Protein AF-A0A2V6WLM8-F1 (afdb_monomer_lite)

Structure (mmCIF, N/CA/C/O backbone):
data_AF-A0A2V6WLM8-F1
#
_entry.id   AF-A0A2V6WLM8-F1
#
loop_
_atom_site.group_PDB
_atom_site.id
_atom_site.type_symbol
_atom_site.label_atom_id
_atom_site.label_alt_id
_atom_site.label_comp_id
_atom_site.label_asym_id
_atom_site.label_entity_id
_atom_site.label_seq_id
_atom_site.pdbx_PDB_ins_code
_atom_site.Cartn_x
_atom_site.Cartn_y
_atom_site.Cartn_z
_atom_site.occupancy
_atom_site.B_iso_or_equiv
_atom_site.auth_seq_id
_atom_site.auth_comp_id
_atom_site.auth_asym_id
_atom_site.auth_atom_id
_atom_site.pdbx_PDB_model_num
ATOM 1 N N . MET A 1 1 ? -25.100 -16.248 50.572 1.00 49.09 1 MET A N 1
ATOM 2 C CA . MET A 1 1 ? -25.146 -15.914 49.128 1.00 49.09 1 MET A CA 1
ATOM 3 C C . MET A 1 1 ? -23.981 -15.006 48.685 1.00 49.09 1 MET A C 1
ATOM 5 O O . MET A 1 1 ? -24.150 -14.194 47.796 1.00 49.09 1 MET A O 1
ATOM 9 N N . MET A 1 2 ? -22.772 -15.150 49.254 1.00 52.25 2 MET A N 1
ATOM 10 C CA . MET A 1 2 ? -21.646 -14.222 48.996 1.00 52.25 2 MET A CA 1
ATOM 11 C C . MET A 1 2 ? -20.400 -14.908 48.411 1.00 52.25 2 MET A C 1
ATOM 13 O O . MET A 1 2 ? -19.350 -14.299 48.298 1.00 52.25 2 MET A O 1
ATOM 17 N N . ARG A 1 3 ? -20.491 -16.195 48.050 1.00 56.03 3 ARG A N 1
ATOM 18 C CA . ARG A 1 3 ? -19.376 -16.923 47.414 1.00 56.03 3 ARG A CA 1
ATOM 19 C C . ARG A 1 3 ? -19.465 -16.898 45.887 1.00 56.03 3 ARG A C 1
ATOM 21 O O . ARG A 1 3 ? -18.449 -16.771 45.222 1.00 56.03 3 ARG A O 1
ATOM 28 N N . VAL A 1 4 ? -20.683 -16.948 45.341 1.00 57.72 4 VAL A N 1
ATOM 29 C CA . VAL A 1 4 ? -20.929 -16.989 43.888 1.00 57.72 4 VAL A CA 1
ATOM 30 C C . VAL A 1 4 ? -20.681 -15.626 43.234 1.00 57.72 4 VAL A C 1
ATOM 32 O O . VAL A 1 4 ? -20.047 -15.560 42.189 1.00 57.72 4 VAL A O 1
ATOM 35 N N . ALA A 1 5 ? -21.100 -14.532 43.881 1.00 56.81 5 ALA A N 1
ATOM 36 C CA . ALA A 1 5 ? -20.902 -13.177 43.361 1.00 56.81 5 ALA A CA 1
ATOM 37 C C . ALA A 1 5 ? -19.413 -12.790 43.277 1.00 56.81 5 ALA A C 1
ATOM 39 O O . ALA A 1 5 ? -18.981 -12.233 42.272 1.00 56.81 5 ALA A O 1
ATOM 40 N N . SER A 1 6 ? -18.611 -13.141 44.290 1.00 58.81 6 SER A N 1
ATOM 41 C CA . SER A 1 6 ? -17.166 -12.874 44.285 1.00 58.81 6 SER A CA 1
ATOM 42 C C . SER A 1 6 ? -16.413 -13.703 43.247 1.00 58.81 6 SER A C 1
ATOM 44 O O . SER A 1 6 ? -15.476 -13.194 42.638 1.00 58.81 6 SER A O 1
ATOM 46 N N . LEU A 1 7 ? -16.836 -14.952 43.014 1.00 60.56 7 LEU A N 1
ATOM 47 C CA . LEU A 1 7 ? -16.252 -15.790 41.967 1.00 60.56 7 LEU A CA 1
ATOM 48 C C . LEU A 1 7 ? -16.501 -15.197 40.581 1.00 60.56 7 LEU A C 1
ATOM 50 O O . LEU A 1 7 ? -15.573 -15.154 39.788 1.00 60.56 7 LEU A O 1
ATOM 54 N N . LEU A 1 8 ? -17.704 -14.678 40.312 1.00 60.03 8 LEU A N 1
ATOM 55 C CA . LEU A 1 8 ? -18.029 -14.051 39.027 1.00 60.03 8 LEU A CA 1
ATOM 56 C C . LEU A 1 8 ? -17.202 -12.781 38.777 1.00 60.03 8 LEU A C 1
ATOM 58 O O . LEU A 1 8 ? -16.688 -12.612 37.680 1.00 60.03 8 LEU A O 1
ATOM 62 N N . VAL A 1 9 ? -17.000 -11.929 39.789 1.00 60.75 9 VAL A N 1
ATOM 63 C CA . VAL A 1 9 ? -16.155 -10.722 39.658 1.00 60.75 9 VAL A CA 1
ATOM 64 C C . VAL A 1 9 ? -14.692 -11.085 39.391 1.00 60.75 9 VAL A C 1
ATOM 66 O O . VAL A 1 9 ? -14.063 -10.496 38.515 1.00 60.75 9 VAL A O 1
ATOM 69 N N . ALA A 1 10 ? -14.157 -12.080 40.104 1.00 59.72 10 ALA A N 1
ATOM 70 C CA . ALA A 1 10 ? -12.798 -12.565 39.875 1.00 59.72 10 ALA A CA 1
ATOM 71 C C . ALA A 1 10 ? -12.641 -13.206 38.483 1.00 59.72 10 ALA A C 1
ATOM 73 O O . ALA A 1 10 ? -11.631 -12.989 37.820 1.00 59.72 10 ALA A O 1
ATOM 74 N N . PHE A 1 11 ? -13.653 -13.941 38.009 1.00 59.69 11 PHE A N 1
ATOM 75 C CA . PHE A 1 11 ? -13.658 -14.562 36.681 1.00 59.69 11 PHE A CA 1
ATOM 76 C C . PHE A 1 11 ? -13.702 -13.518 35.555 1.00 59.69 11 PHE A C 1
ATOM 78 O O . PHE A 1 11 ? -12.988 -13.658 34.566 1.00 59.69 11 PHE A O 1
ATOM 85 N N . SER A 1 12 ? -14.469 -12.436 35.726 1.00 60.44 12 SER A N 1
ATOM 86 C CA . SER A 1 12 ? -14.535 -11.330 34.759 1.00 60.44 12 SER A CA 1
ATOM 87 C C . SER A 1 12 ? -13.213 -10.571 34.624 1.00 60.44 12 SER A C 1
ATOM 89 O O . SER A 1 12 ? -12.892 -10.099 33.539 1.00 60.44 12 SER A O 1
ATOM 91 N N . LEU A 1 13 ? -12.427 -10.469 35.703 1.00 57.47 13 LEU A N 1
ATOM 92 C CA . LEU A 1 13 ? -11.098 -9.846 35.669 1.00 57.47 13 LEU A CA 1
ATOM 93 C C . LEU A 1 13 ? -10.043 -10.749 35.008 1.00 57.47 13 LEU A C 1
ATOM 95 O O . LEU A 1 13 ? -9.097 -10.241 34.416 1.00 57.47 13 LEU A O 1
ATOM 99 N N . LEU A 1 14 ? -10.212 -12.074 35.078 1.00 57.75 14 LEU A N 1
ATOM 100 C CA . LEU A 1 14 ? -9.308 -13.053 34.459 1.00 57.75 14 LEU A CA 1
ATOM 101 C C . LEU A 1 14 ? -9.538 -13.214 32.945 1.00 57.75 14 LEU A C 1
ATOM 103 O O . LEU A 1 14 ? -8.620 -13.603 32.233 1.00 57.75 14 LEU A O 1
ATOM 107 N N . PHE A 1 15 ? -10.735 -12.889 32.446 1.00 54.97 15 PHE A N 1
ATOM 108 C CA . PHE A 1 15 ? -11.100 -12.929 31.019 1.00 54.97 15 PHE A CA 1
ATOM 109 C C . PHE A 1 15 ? -10.909 -11.585 30.292 1.00 54.97 15 PHE A C 1
ATOM 111 O O . PHE A 1 15 ? -11.470 -11.372 29.220 1.00 54.97 15 PHE A O 1
ATOM 118 N N . SER A 1 16 ? -10.106 -10.676 30.852 1.00 53.06 16 SER A N 1
ATOM 119 C CA . SER A 1 16 ? -9.748 -9.402 30.217 1.00 53.06 16 SER A CA 1
ATOM 120 C C . SER A 1 16 ? -8.375 -9.452 29.539 1.00 53.06 16 SER A C 1
ATOM 122 O O . SER A 1 16 ? -7.630 -8.479 29.586 1.00 53.06 16 SER A O 1
ATOM 124 N N . ASP A 1 17 ? -8.049 -10.568 28.893 1.00 59.19 17 ASP A N 1
ATOM 125 C CA . ASP A 1 17 ? -7.011 -10.608 27.859 1.00 59.19 17 ASP A CA 1
ATOM 126 C C . ASP A 1 17 ? -7.693 -10.940 26.530 1.00 59.19 17 ASP A C 1
ATOM 128 O O . ASP A 1 17 ? -7.423 -11.932 25.860 1.00 59.19 17 ASP A O 1
ATOM 132 N N . ALA A 1 18 ? -8.678 -10.118 26.161 1.00 59.91 18 ALA A N 1
ATOM 133 C CA . ALA A 1 18 ? -8.841 -9.888 24.742 1.00 59.91 18 ALA A CA 1
ATOM 134 C C . ALA A 1 18 ? -7.558 -9.154 24.353 1.00 59.91 18 ALA A C 1
ATOM 136 O O . ALA A 1 18 ? -7.351 -8.048 24.869 1.00 59.91 18 ALA A O 1
ATOM 137 N N . PRO A 1 19 ? -6.680 -9.719 23.507 1.00 55.81 19 PRO A N 1
ATOM 138 C CA . PRO A 1 19 ? -5.671 -8.888 22.899 1.00 55.81 19 PRO A CA 1
ATOM 139 C C . PRO A 1 19 ? -6.463 -7.781 22.218 1.00 55.81 19 PRO A C 1
ATOM 141 O O . PRO A 1 19 ? -7.195 -8.025 21.257 1.00 55.81 19 PRO A O 1
ATOM 144 N N . VAL A 1 20 ? -6.371 -6.554 22.725 1.00 57.94 20 VA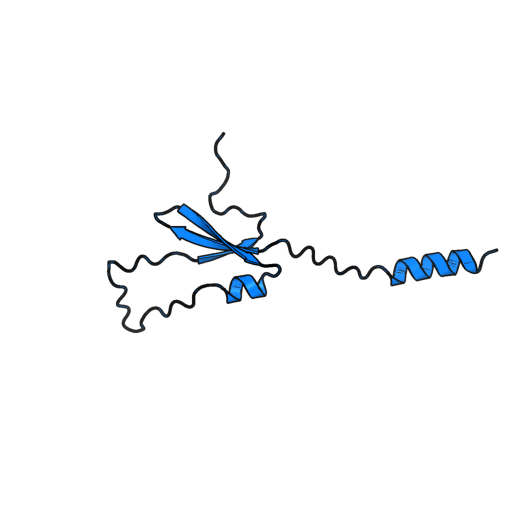L A N 1
ATOM 145 C CA . VAL A 1 20 ? -6.789 -5.377 21.970 1.00 57.94 20 VAL A CA 1
ATOM 146 C C . VAL A 1 20 ? -5.754 -5.166 20.861 1.00 57.94 20 VAL A C 1
ATOM 148 O O . VAL A 1 20 ? -5.176 -4.105 20.688 1.00 57.94 20 VAL A O 1
ATOM 151 N N . CYS A 1 21 ? -5.514 -6.211 20.070 1.00 53.81 21 CYS A N 1
ATOM 152 C CA . CYS A 1 21 ? -4.942 -6.145 18.747 1.00 53.81 21 CYS A CA 1
ATOM 153 C C . CYS A 1 21 ? -6.044 -5.615 17.830 1.00 53.81 21 CYS A C 1
ATOM 155 O O . CYS A 1 21 ? -6.433 -6.248 16.857 1.00 53.81 21 CYS A O 1
ATOM 157 N N . ALA A 1 22 ? -6.524 -4.405 18.112 1.00 57.38 22 ALA A N 1
ATOM 158 C CA . ALA A 1 2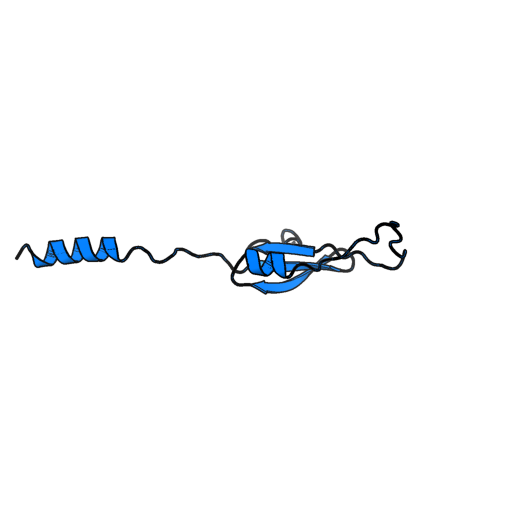2 ? -6.859 -3.511 17.022 1.00 57.38 22 ALA A CA 1
ATOM 159 C C . ALA A 1 22 ? -5.526 -3.023 16.429 1.00 57.38 22 ALA A C 1
ATOM 161 O O . ALA A 1 22 ? -5.237 -1.831 16.403 1.00 57.38 22 ALA A O 1
ATOM 162 N N . GLU A 1 23 ? -4.678 -3.957 15.986 1.00 63.44 23 GLU A N 1
ATOM 163 C CA . GLU A 1 23 ? -3.755 -3.641 14.914 1.00 63.44 23 GLU A CA 1
ATOM 164 C C . GLU A 1 23 ? -4.694 -3.423 13.730 1.00 63.44 23 GLU A C 1
ATOM 166 O O . GLU A 1 23 ? -5.239 -4.368 13.165 1.00 63.44 23 GLU A O 1
ATOM 171 N N . GLY A 1 24 ? -5.048 -2.158 13.485 1.00 76.81 24 GLY A N 1
ATOM 172 C CA . GLY A 1 24 ? -5.846 -1.776 12.325 1.00 76.81 24 GLY A CA 1
ATOM 173 C C . GLY A 1 24 ? -5.224 -2.352 11.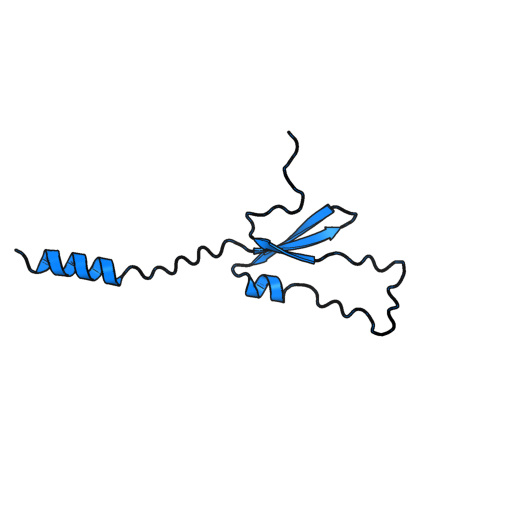054 1.00 76.81 24 GLY A C 1
ATOM 174 O O . GLY A 1 24 ? -4.055 -2.739 11.044 1.00 76.81 24 GLY A O 1
ATOM 175 N N . ALA A 1 25 ? -5.997 -2.441 9.977 1.00 91.25 25 ALA A N 1
ATOM 176 C CA . ALA A 1 25 ? -5.470 -2.998 8.742 1.00 91.25 25 ALA A CA 1
ATOM 177 C C . ALA A 1 25 ? -4.303 -2.133 8.223 1.00 91.25 25 ALA A C 1
ATOM 179 O O . ALA A 1 25 ? -4.320 -0.912 8.344 1.00 91.25 25 ALA A O 1
ATOM 180 N N . TRP A 1 26 ? -3.277 -2.748 7.644 1.00 94.69 26 TRP A N 1
ATOM 181 C CA . TRP A 1 26 ? -2.091 -2.058 7.130 1.00 94.69 26 TRP A CA 1
ATOM 182 C C . TRP A 1 26 ? -2.064 -2.123 5.614 1.00 94.69 26 TRP A C 1
ATOM 184 O O . TRP A 1 26 ? -2.254 -3.186 5.035 1.00 94.69 26 TRP A O 1
ATOM 194 N N . VAL A 1 27 ? -1.824 -0.998 4.954 1.00 95.56 27 VAL A N 1
ATOM 195 C CA . VAL A 1 27 ? -1.907 -0.869 3.501 1.00 95.56 27 VAL A CA 1
ATOM 196 C C . VAL A 1 27 ? -0.526 -0.599 2.924 1.00 95.56 27 VAL A C 1
ATOM 198 O O . VAL A 1 27 ? 0.157 0.347 3.320 1.00 95.56 27 VAL A O 1
ATOM 201 N N . VAL A 1 28 ? -0.140 -1.408 1.940 1.00 95.62 28 VAL A N 1
ATOM 202 C CA . VAL A 1 28 ? 1.007 -1.116 1.080 1.00 95.62 28 VAL A CA 1
ATOM 203 C C . VAL A 1 28 ? 0.572 -0.082 0.053 1.00 95.62 28 VAL A C 1
ATOM 205 O O . VAL A 1 28 ? -0.328 -0.333 -0.752 1.00 95.62 28 VAL A O 1
ATOM 208 N N . TRP A 1 29 ? 1.232 1.066 0.058 1.00 93.75 29 TRP A N 1
ATOM 209 C CA . TRP A 1 29 ? 1.035 2.137 -0.905 1.00 93.75 29 TRP A CA 1
ATOM 210 C C . TRP A 1 29 ? 2.207 2.207 -1.868 1.00 93.75 29 TRP A C 1
ATOM 212 O O . TRP A 1 29 ? 3.358 1.984 -1.492 1.00 93.75 29 TRP A O 1
ATOM 222 N N . ARG A 1 30 ? 1.911 2.591 -3.106 1.00 92.12 30 ARG A N 1
ATOM 223 C CA . ARG A 1 30 ? 2.899 2.820 -4.157 1.00 92.12 30 ARG A CA 1
ATOM 224 C C . ARG A 1 30 ? 2.688 4.198 -4.772 1.00 92.12 30 ARG A C 1
ATOM 226 O O . ARG A 1 30 ? 1.548 4.594 -5.001 1.00 92.12 30 ARG A O 1
ATOM 233 N N . THR A 1 31 ? 3.756 4.928 -5.087 1.00 87.00 31 THR A N 1
ATOM 234 C CA . THR A 1 31 ? 3.626 6.111 -5.945 1.00 87.00 31 THR A CA 1
ATOM 235 C C . THR A 1 31 ? 3.501 5.685 -7.401 1.00 87.00 31 THR A C 1
ATOM 237 O O . THR A 1 31 ? 4.238 4.836 -7.881 1.00 87.00 31 THR A O 1
ATOM 240 N N . SER A 1 32 ? 2.582 6.287 -8.138 1.00 82.62 32 SER A N 1
ATOM 241 C CA . SER A 1 32 ? 2.387 6.083 -9.568 1.00 82.62 32 SER A CA 1
ATOM 242 C C . SER A 1 32 ? 2.041 7.433 -10.180 1.00 82.62 32 SER A C 1
ATOM 244 O O . SER A 1 32 ? 1.078 8.080 -9.771 1.00 82.62 32 SER A O 1
ATOM 246 N N . LYS A 1 33 ? 2.881 7.919 -11.105 1.00 83.00 33 LYS A N 1
ATOM 247 C CA . LYS A 1 33 ? 2.717 9.229 -11.773 1.00 83.00 33 LYS A CA 1
ATOM 248 C C . LYS A 1 33 ? 2.460 10.398 -10.795 1.00 83.00 33 LYS A C 1
ATOM 250 O O . LYS A 1 33 ? 1.647 11.275 -11.067 1.00 83.00 33 LYS A O 1
ATOM 255 N N . GLY A 1 34 ? 3.133 10.393 -9.641 1.00 79.62 34 GLY A N 1
ATOM 256 C CA . GLY A 1 34 ? 3.007 11.437 -8.614 1.00 79.62 34 GLY A CA 1
ATOM 257 C C . GLY A 1 34 ? 1.803 11.305 -7.672 1.00 79.62 34 GLY A C 1
ATOM 258 O O . GLY A 1 34 ? 1.591 12.191 -6.853 1.00 79.62 34 GLY A O 1
ATOM 259 N N . THR 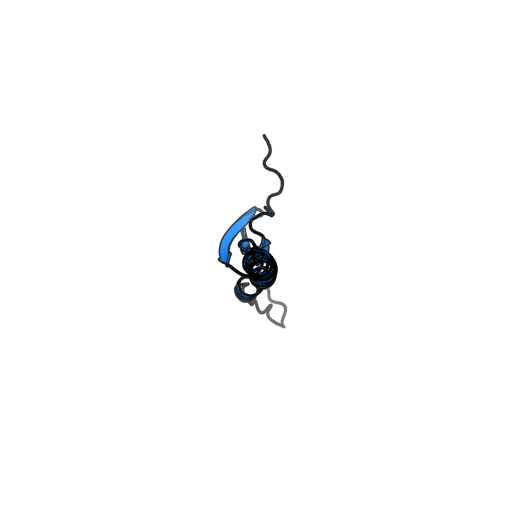A 1 35 ? 1.028 10.220 -7.751 1.00 88.00 35 THR A N 1
ATOM 260 C CA . THR A 1 35 ? -0.095 9.933 -6.839 1.00 88.00 35 THR A CA 1
ATOM 261 C C . THR A 1 35 ? 0.152 8.638 -6.070 1.00 88.00 35 THR A C 1
ATOM 263 O O . THR A 1 35 ? 0.819 7.745 -6.582 1.00 88.00 35 THR A O 1
ATOM 266 N N . TRP A 1 36 ? -0.384 8.516 -4.855 1.00 91.06 36 TRP A N 1
ATOM 267 C CA . TRP A 1 36 ? -0.359 7.267 -4.092 1.00 91.06 36 TRP A CA 1
ATOM 268 C C . TRP A 1 36 ? -1.544 6.365 -4.448 1.00 91.06 36 TRP A C 1
ATOM 270 O O . TRP A 1 36 ? -2.698 6.796 -4.403 1.00 91.06 36 TRP A O 1
ATOM 280 N N . GLU A 1 37 ? -1.257 5.107 -4.767 1.00 93.38 37 GLU A N 1
ATOM 281 C CA . GLU A 1 37 ? -2.241 4.052 -5.013 1.00 93.38 37 GLU A CA 1
ATOM 282 C C . GLU A 1 37 ? -2.102 2.942 -3.955 1.00 93.38 37 GLU A C 1
ATOM 284 O O . GLU A 1 37 ? -0.975 2.551 -3.633 1.00 93.38 37 GLU A O 1
ATOM 289 N N . PRO A 1 38 ? -3.212 2.446 -3.380 1.00 94.75 38 PRO A N 1
ATOM 290 C CA . PRO A 1 38 ? -3.171 1.298 -2.485 1.00 94.75 38 PRO A CA 1
ATOM 291 C C . PRO A 1 38 ? -2.982 0.017 -3.307 1.00 94.75 38 PRO A C 1
ATOM 293 O O . PRO A 1 38 ? -3.643 -0.174 -4.328 1.00 94.75 38 PRO A O 1
ATOM 296 N N . ILE A 1 39 ? -2.090 -0.863 -2.860 1.00 94.62 39 ILE A N 1
ATOM 297 C CA . ILE A 1 39 ? -1.734 -2.099 -3.566 1.00 94.62 39 ILE A CA 1
ATOM 298 C C . ILE A 1 39 ? -2.340 -3.322 -2.882 1.00 94.62 39 ILE A C 1
ATOM 300 O O . ILE A 1 39 ? -3.003 -4.124 -3.538 1.00 94.62 39 ILE A O 1
ATOM 304 N N . ARG A 1 40 ? -2.117 -3.472 -1.571 1.00 93.75 40 ARG A N 1
ATOM 305 C CA . ARG A 1 40 ? -2.616 -4.591 -0.757 1.00 93.75 40 ARG A CA 1
ATOM 306 C C . ARG A 1 40 ? -2.813 -4.191 0.697 1.00 93.75 40 ARG A C 1
ATOM 308 O O . ARG A 1 40 ? -2.289 -3.170 1.130 1.00 93.75 40 ARG A O 1
ATOM 315 N N . VAL A 1 41 ? -3.568 -5.020 1.415 1.00 95.31 41 VAL A N 1
ATOM 316 C CA . VAL A 1 41 ? -3.920 -4.845 2.825 1.00 95.31 41 VAL A CA 1
ATOM 317 C C . VAL A 1 41 ? -3.472 -6.068 3.626 1.00 95.31 41 VAL A C 1
ATOM 319 O O . VAL A 1 41 ? -3.614 -7.194 3.152 1.00 95.31 41 VAL A O 1
ATOM 322 N N . TRP A 1 42 ? -2.969 -5.836 4.832 1.00 95.56 42 TRP A N 1
ATOM 323 C CA . TRP A 1 42 ? -2.429 -6.828 5.754 1.00 95.56 42 TRP A CA 1
ATOM 324 C C . TRP A 1 42 ? -3.032 -6.657 7.145 1.00 95.56 42 TRP A C 1
ATOM 326 O O . TRP A 1 42 ? -3.441 -5.559 7.521 1.00 95.56 42 TRP A O 1
ATOM 336 N N . ALA A 1 43 ? -3.083 -7.743 7.916 1.00 93.00 43 ALA A N 1
ATOM 337 C CA . ALA A 1 43 ? -3.586 -7.703 9.287 1.00 93.00 43 ALA A CA 1
ATOM 338 C C . ALA A 1 43 ? -2.565 -7.100 10.263 1.00 93.00 43 ALA A C 1
ATOM 340 O O . ALA A 1 43 ? -2.950 -6.539 11.281 1.00 93.00 43 ALA A O 1
ATOM 341 N N . THR A 1 44 ? -1.269 -7.197 9.952 1.00 92.12 44 THR A N 1
ATOM 342 C CA . THR A 1 44 ? -0.194 -6.732 10.837 1.00 92.12 44 THR A CA 1
ATOM 343 C C . THR A 1 44 ? 0.790 -5.824 10.104 1.00 92.12 44 THR A C 1
ATOM 345 O O . THR A 1 44 ? 1.035 -5.984 8.903 1.00 92.12 44 THR A O 1
ATOM 348 N N . GLN A 1 45 ? 1.416 -4.901 10.843 1.00 92.44 45 GLN A N 1
ATOM 349 C CA . GLN A 1 45 ? 2.455 -4.023 10.295 1.00 92.44 45 GLN A CA 1
ATOM 350 C C . GLN A 1 45 ? 3.614 -4.834 9.715 1.00 92.44 45 GLN A C 1
ATOM 352 O O . GLN A 1 45 ? 4.109 -4.559 8.627 1.00 92.44 45 GLN A O 1
ATOM 357 N N . LYS A 1 46 ? 4.016 -5.878 10.442 1.00 93.19 46 LYS A N 1
ATOM 358 C CA . LYS A 1 46 ? 5.158 -6.722 10.096 1.00 93.19 46 LYS A CA 1
ATOM 359 C C . LYS A 1 46 ? 4.996 -7.398 8.734 1.00 93.19 46 LYS A C 1
ATOM 361 O O . LYS A 1 46 ? 5.965 -7.485 7.985 1.00 93.19 46 LYS A O 1
ATOM 366 N N . GLU A 1 47 ? 3.801 -7.892 8.419 1.00 93.56 47 GLU A N 1
ATOM 367 C CA . GLU A 1 47 ? 3.512 -8.500 7.115 1.00 93.56 47 GLU A CA 1
ATOM 368 C C . GLU A 1 47 ? 3.515 -7.457 5.996 1.00 93.56 47 GLU A C 1
ATOM 370 O O . GLU A 1 47 ? 4.082 -7.698 4.934 1.00 93.56 47 GLU A O 1
ATOM 375 N N . CYS A 1 48 ? 2.959 -6.276 6.259 1.00 94.06 48 CYS A N 1
ATOM 376 C CA . CYS A 1 48 ? 2.950 -5.166 5.314 1.00 94.06 48 CYS A CA 1
ATOM 377 C C . CYS A 1 48 ? 4.360 -4.651 4.988 1.00 94.06 48 CYS A C 1
ATOM 379 O O . CYS A 1 48 ? 4.687 -4.457 3.818 1.00 94.06 48 CYS A O 1
ATOM 381 N N . ASP A 1 49 ? 5.225 -4.508 5.995 1.00 92.25 49 ASP A N 1
ATOM 382 C CA . ASP A 1 49 ? 6.632 -4.142 5.807 1.00 92.25 49 ASP A CA 1
ATOM 383 C C . ASP A 1 49 ? 7.407 -5.226 5.043 1.00 92.25 49 ASP A C 1
ATOM 385 O O . ASP A 1 49 ? 8.248 -4.917 4.197 1.00 92.25 49 ASP A O 1
ATOM 389 N N . ALA A 1 50 ? 7.118 -6.505 5.308 1.00 92.12 50 ALA A N 1
ATOM 390 C CA . ALA A 1 50 ? 7.736 -7.624 4.597 1.00 92.12 50 ALA A CA 1
ATOM 391 C C . ALA A 1 50 ? 7.322 -7.697 3.117 1.00 92.12 50 ALA A C 1
ATOM 393 O O . ALA A 1 50 ? 8.065 -8.260 2.309 1.00 92.12 50 ALA A O 1
ATOM 394 N N . ASP A 1 51 ? 6.167 -7.122 2.774 1.00 92.00 51 ASP A N 1
ATOM 395 C CA . ASP A 1 51 ? 5.618 -7.062 1.421 1.00 92.00 51 ASP A CA 1
ATOM 396 C C . ASP A 1 51 ? 6.156 -5.888 0.590 1.00 92.00 51 ASP 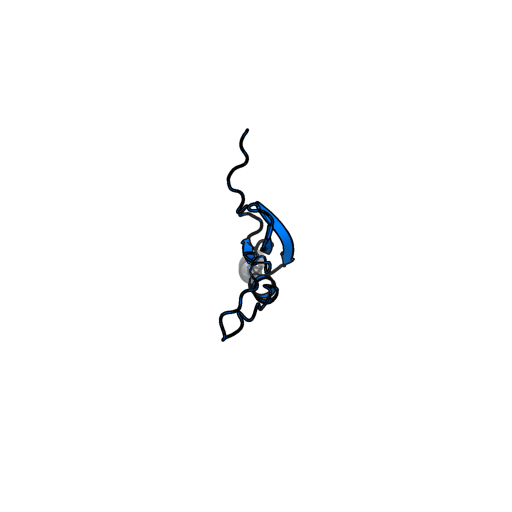A C 1
ATOM 398 O O . ASP A 1 51 ? 5.925 -5.815 -0.622 1.00 92.00 51 ASP A O 1
ATOM 402 N N . LEU A 1 52 ? 6.894 -4.963 1.214 1.00 87.69 52 LEU A N 1
ATOM 403 C CA . LEU A 1 52 ? 7.551 -3.890 0.483 1.00 87.69 52 LEU A CA 1
ATOM 404 C C . LEU A 1 52 ? 8.567 -4.489 -0.501 1.00 87.69 52 LEU A C 1
ATOM 406 O O . LEU A 1 52 ? 9.383 -5.343 -0.133 1.00 87.69 52 LEU A O 1
ATOM 410 N N . PRO A 1 53 ? 8.563 -4.043 -1.766 1.00 81.12 53 PRO A N 1
ATOM 411 C CA . PRO A 1 53 ? 9.505 -4.548 -2.745 1.00 81.12 53 PRO A CA 1
ATOM 412 C C . PRO A 1 53 ? 10.932 -4.239 -2.306 1.00 81.12 53 PRO A C 1
ATOM 414 O O . PRO A 1 53 ? 11.328 -3.088 -2.107 1.00 81.12 53 PRO A O 1
ATOM 417 N N . ARG A 1 54 ? 11.739 -5.294 -2.215 1.00 66.94 54 ARG A N 1
ATOM 418 C CA . ARG A 1 54 ? 13.184 -5.187 -2.039 1.00 66.94 54 ARG A CA 1
ATOM 419 C C . ARG A 1 54 ? 13.802 -4.737 -3.358 1.00 66.94 54 ARG A C 1
ATOM 421 O O . ARG A 1 54 ? 14.335 -5.554 -4.105 1.00 66.94 54 ARG A O 1
ATOM 428 N N . TYR A 1 55 ? 13.714 -3.452 -3.686 1.00 64.12 55 TYR A N 1
ATOM 429 C CA . TYR A 1 55 ? 14.522 -2.936 -4.783 1.00 64.12 55 TYR A CA 1
ATOM 430 C C . TYR A 1 55 ? 15.972 -2.890 -4.318 1.00 64.12 55 TYR A C 1
ATOM 432 O O . TYR A 1 55 ? 16.352 -2.067 -3.486 1.00 64.12 55 TYR A O 1
ATOM 440 N N . ALA A 1 56 ? 16.793 -3.784 -4.860 1.00 53.88 56 ALA A N 1
ATOM 441 C CA . ALA A 1 56 ? 18.225 -3.570 -4.865 1.00 53.88 56 ALA A CA 1
ATOM 442 C C . ALA A 1 56 ? 18.482 -2.395 -5.812 1.00 53.88 56 ALA A C 1
ATOM 444 O O . ALA A 1 56 ? 18.351 -2.540 -7.026 1.00 53.88 56 ALA A O 1
ATOM 445 N N . VAL A 1 57 ? 18.803 -1.220 -5.266 1.00 60.16 57 VAL A N 1
ATOM 446 C CA . VAL A 1 57 ? 19.460 -0.189 -6.071 1.00 60.16 57 VAL A CA 1
ATOM 447 C C . VAL A 1 57 ? 20.785 -0.810 -6.522 1.00 60.16 57 VAL A C 1
ATOM 449 O O . VAL A 1 57 ? 21.566 -1.209 -5.650 1.00 60.16 57 VAL A O 1
ATOM 452 N N . PRO A 1 58 ? 21.035 -0.961 -7.835 1.00 61.28 58 PRO A N 1
ATOM 453 C CA . PRO A 1 58 ? 22.298 -1.500 -8.318 1.00 61.28 58 PRO A CA 1
ATOM 454 C C . PRO A 1 58 ? 23.468 -0.723 -7.698 1.00 61.28 58 PRO A C 1
ATOM 456 O O . PRO A 1 58 ? 23.423 0.506 -7.600 1.00 61.28 58 PRO A O 1
ATOM 459 N N . THR A 1 59 ? 24.493 -1.420 -7.199 1.00 60.59 59 THR A N 1
ATOM 460 C CA . THR A 1 59 ? 25.618 -0.797 -6.471 1.00 60.59 59 THR A CA 1
ATOM 461 C C . THR A 1 59 ? 26.394 0.200 -7.339 1.00 60.59 59 THR A C 1
ATOM 463 O O . THR A 1 59 ? 26.967 1.160 -6.831 1.00 60.59 59 THR A O 1
ATOM 466 N N . ASP A 1 60 ? 26.354 0.009 -8.656 1.00 76.25 60 ASP A N 1
ATOM 467 C CA . ASP A 1 60 ? 26.896 0.890 -9.691 1.00 76.25 60 ASP A CA 1
ATOM 468 C C . ASP A 1 60 ? 26.031 2.142 -9.952 1.00 76.25 60 ASP A C 1
ATOM 470 O O . ASP A 1 60 ? 26.375 2.961 -10.801 1.00 76.25 60 ASP A O 1
ATOM 474 N N . ARG A 1 61 ? 24.932 2.327 -9.202 1.00 57.75 61 ARG A N 1
ATOM 475 C CA . ARG A 1 61 ? 24.011 3.478 -9.269 1.00 57.75 61 ARG A CA 1
ATOM 476 C C . ARG A 1 61 ? 23.405 3.712 -10.654 1.00 57.75 61 ARG A C 1
ATOM 478 O O . ARG A 1 61 ? 22.898 4.804 -10.918 1.00 57.75 61 ARG A O 1
ATOM 485 N N . THR A 1 62 ? 23.399 2.704 -11.523 1.00 63.75 62 THR A N 1
ATOM 486 C CA . THR A 1 62 ? 22.758 2.778 -12.838 1.00 63.75 62 THR A CA 1
ATOM 487 C C . THR A 1 62 ? 21.248 2.590 -12.687 1.00 63.75 62 THR A C 1
ATOM 489 O O . THR A 1 62 ? 20.642 1.607 -13.105 1.00 63.75 62 THR A O 1
ATOM 492 N N . LEU A 1 63 ? 20.590 3.576 -12.076 1.00 63.72 63 LEU A N 1
ATOM 493 C CA . LEU A 1 63 ? 19.158 3.740 -12.278 1.00 63.72 63 LEU A CA 1
ATOM 494 C C . LEU A 1 63 ? 18.979 4.098 -13.752 1.00 63.72 63 LEU A C 1
ATOM 496 O O . LEU A 1 63 ? 19.375 5.181 -14.187 1.00 63.72 63 LEU A O 1
ATOM 500 N N . LEU A 1 64 ? 18.433 3.169 -14.541 1.00 59.31 64 LEU A N 1
ATOM 501 C CA . LEU A 1 64 ? 18.021 3.480 -15.905 1.00 59.31 64 LEU A CA 1
ATOM 502 C C . LEU A 1 64 ? 17.140 4.731 -15.832 1.00 59.31 64 LEU A C 1
ATOM 504 O O . LEU A 1 64 ? 16.247 4.798 -14.994 1.00 59.31 64 LEU A O 1
ATOM 508 N N . VAL A 1 65 ? 17.355 5.714 -16.705 1.00 51.53 65 VAL A N 1
ATOM 509 C CA . VAL A 1 65 ? 16.552 6.956 -16.734 1.00 51.53 65 VAL A CA 1
ATOM 510 C C . VAL A 1 65 ? 15.043 6.662 -16.883 1.00 51.53 65 VAL A C 1
ATOM 512 O O . VAL A 1 65 ? 14.204 7.463 -16.484 1.00 51.53 65 VAL A O 1
ATOM 515 N N . ASN A 1 66 ? 14.700 5.464 -17.374 1.00 52.88 66 ASN A N 1
ATOM 516 C CA . ASN A 1 66 ? 13.333 4.953 -17.511 1.00 52.88 66 ASN A CA 1
ATOM 517 C C . ASN A 1 66 ? 12.877 4.035 -16.359 1.00 52.88 66 ASN A C 1
ATOM 519 O O . ASN A 1 66 ? 11.732 3.582 -16.354 1.00 52.88 66 ASN A O 1
ATOM 523 N N . ALA A 1 67 ? 13.746 3.724 -15.396 1.00 55.97 67 ALA A N 1
ATOM 524 C CA . ALA A 1 67 ? 13.367 3.048 -14.166 1.00 55.97 67 ALA A CA 1
ATOM 525 C C . ALA A 1 67 ? 12.637 4.065 -13.290 1.00 55.97 67 ALA A C 1
ATOM 527 O O . ALA A 1 67 ? 13.235 4.815 -12.521 1.00 55.97 67 ALA A O 1
ATOM 528 N N .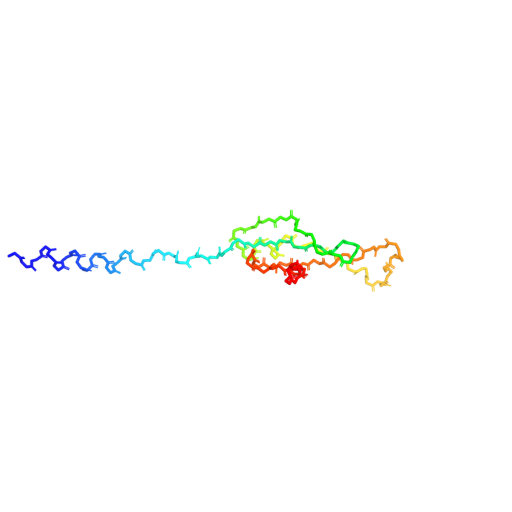 ILE A 1 68 ? 11.318 4.118 -13.444 1.00 58.19 68 ILE A N 1
ATOM 529 C CA . ILE A 1 68 ? 10.460 4.873 -12.541 1.00 58.19 68 ILE A CA 1
ATOM 530 C C . ILE A 1 68 ? 10.606 4.219 -11.164 1.00 58.19 68 ILE A C 1
ATOM 532 O O . ILE A 1 68 ? 10.044 3.152 -10.913 1.00 58.19 68 ILE A O 1
ATOM 536 N N . VAL A 1 69 ? 11.402 4.831 -10.287 1.00 63.53 69 VAL A N 1
ATOM 537 C CA . VAL A 1 69 ? 11.511 4.404 -8.892 1.00 63.53 69 VAL A CA 1
ATOM 538 C C . VAL A 1 69 ? 10.215 4.816 -8.214 1.00 63.53 69 VAL A C 1
ATOM 540 O O . VAL A 1 69 ? 10.022 5.968 -7.828 1.00 63.53 69 VAL A O 1
ATOM 543 N N . PHE A 1 70 ? 9.281 3.877 -8.139 1.00 72.06 70 PHE A N 1
ATOM 544 C CA . PHE A 1 70 ? 8.079 4.056 -7.346 1.00 72.06 70 PHE A CA 1
ATOM 545 C C . PHE A 1 70 ? 8.484 4.096 -5.867 1.00 72.06 70 PHE A C 1
ATOM 547 O O . PHE A 1 70 ? 9.284 3.278 -5.416 1.00 72.06 70 PHE A O 1
ATOM 554 N N . GLY A 1 71 ? 7.955 5.057 -5.118 1.00 82.31 71 GLY A N 1
ATOM 555 C CA . GLY A 1 71 ? 8.041 5.064 -3.663 1.00 82.31 71 GLY A CA 1
ATOM 556 C C . GLY A 1 71 ? 7.064 4.033 -3.117 1.00 82.31 71 GLY A C 1
ATOM 557 O O . GLY A 1 71 ? 5.937 3.961 -3.600 1.00 82.31 71 GLY A O 1
ATOM 558 N N . TRP A 1 72 ? 7.492 3.242 -2.140 1.00 89.00 72 TRP A N 1
ATOM 559 C CA . TRP A 1 72 ? 6.644 2.263 -1.465 1.00 89.00 72 TRP A CA 1
ATOM 560 C C . TRP A 1 72 ? 6.662 2.533 0.026 1.00 89.00 72 TRP A C 1
ATOM 562 O O . TRP A 1 72 ? 7.716 2.841 0.583 1.00 89.00 72 TRP A O 1
ATOM 572 N N . ILE A 1 73 ? 5.500 2.449 0.658 1.00 90.31 73 ILE A N 1
ATOM 573 C CA . ILE A 1 73 ? 5.370 2.664 2.095 1.00 90.31 73 ILE A CA 1
ATOM 574 C C . ILE A 1 73 ? 4.246 1.800 2.648 1.00 90.31 73 ILE A C 1
ATOM 576 O O . ILE A 1 73 ? 3.230 1.592 1.985 1.00 90.31 73 ILE A O 1
ATOM 580 N N . CYS A 1 74 ? 4.438 1.310 3.866 1.00 93.69 74 CYS A N 1
ATOM 581 C CA . CYS A 1 74 ? 3.381 0.702 4.648 1.00 93.69 74 CYS A CA 1
ATOM 582 C C . CYS A 1 74 ? 2.768 1.755 5.579 1.00 93.69 74 CYS A C 1
ATOM 584 O O . CYS A 1 74 ? 3.495 2.439 6.300 1.00 93.69 74 CYS A O 1
ATOM 586 N N . LEU A 1 75 ? 1.442 1.900 5.567 1.00 94.56 75 LEU A N 1
ATOM 587 C CA . LEU A 1 75 ? 0.720 2.809 6.461 1.00 94.56 75 LEU A CA 1
ATOM 588 C C . LEU A 1 75 ? -0.520 2.120 7.036 1.00 94.56 75 LEU A C 1
ATOM 590 O O . LEU A 1 75 ? -1.105 1.285 6.347 1.00 94.56 75 LEU A O 1
ATOM 594 N N . PRO A 1 76 ? -0.974 2.489 8.245 1.00 94.62 76 PRO A N 1
ATOM 595 C CA . PRO A 1 76 ? -2.292 2.085 8.722 1.00 94.62 76 PRO A CA 1
ATOM 596 C C . PRO A 1 76 ? -3.386 2.514 7.733 1.00 94.62 76 PRO A C 1
ATOM 598 O O . PRO A 1 76 ? -3.287 3.571 7.111 1.00 94.62 76 PRO A O 1
ATOM 601 N N . ASP A 1 77 ? -4.456 1.737 7.621 1.00 92.56 77 ASP A N 1
ATOM 602 C CA . ASP A 1 77 ? -5.626 1.998 6.770 1.00 92.56 77 ASP A CA 1
ATOM 603 C C . ASP A 1 77 ? -6.334 3.326 7.078 1.00 92.56 77 ASP A C 1
ATOM 605 O O . ASP A 1 77 ? -6.970 3.926 6.210 1.00 92.56 77 ASP A O 1
ATOM 609 N N . THR A 1 78 ? -6.175 3.817 8.303 1.00 91.56 78 THR A N 1
ATOM 610 C CA . THR A 1 78 ? -6.646 5.132 8.752 1.00 91.56 78 THR A CA 1
ATOM 611 C C . THR A 1 78 ? -5.843 6.315 8.193 1.00 91.56 78 THR A C 1
ATOM 613 O O . THR A 1 78 ? -6.299 7.456 8.291 1.00 91.56 78 THR A O 1
ATOM 616 N N . VAL A 1 79 ? -4.671 6.079 7.592 1.00 91.19 79 VAL A N 1
ATOM 617 C CA . VAL A 1 79 ? -3.793 7.120 7.039 1.00 91.19 79 VAL A CA 1
ATOM 618 C C . VAL A 1 79 ? -3.847 7.100 5.511 1.00 91.19 79 VAL A C 1
ATOM 620 O O . VAL A 1 79 ? -3.339 6.186 4.865 1.00 91.19 79 VAL A O 1
ATOM 623 N N . ASP A 1 80 ? -4.410 8.157 4.917 1.00 91.56 80 ASP A N 1
ATOM 624 C CA . ASP A 1 80 ? -4.392 8.371 3.464 1.00 91.56 80 ASP A CA 1
ATOM 625 C C . ASP A 1 80 ? -3.220 9.296 3.067 1.00 91.56 80 ASP A C 1
ATOM 627 O O . ASP A 1 80 ? -3.269 10.505 3.329 1.00 91.56 80 ASP A O 1
ATOM 631 N N . PRO A 1 81 ? -2.166 8.782 2.405 1.00 90.56 81 PRO A N 1
ATOM 632 C CA . PRO A 1 81 ? -0.992 9.569 2.027 1.00 90.56 81 PRO A CA 1
ATOM 633 C C . PRO A 1 81 ? -1.261 10.572 0.896 1.00 90.56 81 PRO A C 1
ATOM 635 O O . PRO A 1 81 ? -0.391 11.377 0.566 1.00 90.56 81 PRO A O 1
ATOM 638 N N . ARG A 1 82 ? -2.456 10.565 0.292 1.00 89.25 82 ARG A N 1
ATOM 639 C CA . ARG A 1 82 ? -2.875 11.581 -0.691 1.00 89.25 82 ARG A CA 1
ATOM 640 C C . ARG A 1 82 ? -3.269 12.906 -0.030 1.00 89.25 82 ARG A C 1
ATOM 642 O O . ARG A 1 82 ? -3.494 13.892 -0.730 1.00 89.25 82 ARG A O 1
ATOM 649 N N . GLY A 1 83 ? -3.337 12.935 1.301 1.00 85.94 83 GLY A N 1
ATOM 650 C CA . GLY A 1 83 ? -3.778 14.087 2.073 1.00 85.94 83 GLY A CA 1
ATOM 651 C C . GLY A 1 83 ? -5.306 14.226 2.117 1.00 85.94 83 GLY A C 1
ATOM 652 O O . GLY A 1 83 ? -6.042 13.364 1.630 1.00 85.94 83 GLY A O 1
ATOM 653 N N . PRO A 1 84 ? -5.818 15.307 2.726 1.00 84.81 84 PRO A N 1
ATOM 654 C CA . PRO A 1 84 ? -7.252 15.524 2.860 1.00 84.81 84 PRO A CA 1
ATOM 655 C C . PRO A 1 84 ? -7.919 15.699 1.491 1.00 84.81 84 PRO A C 1
ATOM 657 O O . PRO A 1 84 ? -7.477 16.497 0.660 1.00 84.81 84 PRO A O 1
ATOM 660 N N . LYS A 1 85 ? -9.032 14.990 1.272 1.00 76.56 85 LYS A N 1
ATOM 661 C CA . LYS A 1 85 ? -9.866 15.175 0.078 1.00 76.56 85 LYS A CA 1
ATOM 662 C C . LYS A 1 85 ? -10.416 16.604 0.076 1.00 76.56 85 LYS A C 1
ATOM 664 O O . LYS A 1 85 ? -11.058 17.019 1.042 1.00 76.56 85 LYS A O 1
ATOM 669 N N . ARG A 1 86 ? -10.157 17.367 -0.991 1.00 72.25 86 ARG A N 1
ATOM 670 C CA . ARG A 1 86 ? -10.787 18.684 -1.180 1.00 72.25 86 ARG A CA 1
ATOM 671 C C . ARG A 1 86 ? -12.295 18.483 -1.393 1.00 72.25 86 ARG A C 1
ATOM 673 O O . ARG A 1 86 ? -12.679 17.516 -2.049 1.00 72.25 86 ARG A O 1
ATOM 680 N N . LYS A 1 87 ? -13.110 19.342 -0.774 1.00 62.09 87 LYS A N 1
ATOM 681 C CA . LYS A 1 87 ? -14.570 19.384 -0.947 1.00 62.09 87 LYS A CA 1
ATOM 682 C C . LYS A 1 87 ? -14.941 20.157 -2.203 1.00 62.09 87 LYS A C 1
ATOM 684 O O . LYS A 1 87 ? -14.199 21.118 -2.509 1.00 62.09 87 LYS A O 1
#

Sequence (87 aa):
MMRVASLLVAFSLLFSDAPVCAEGAWVVWRTSKGTWEPIRVWATQKECDADLPRYAVPTDRTLLVNAIVFGWICLPDTVDPRGPKRK

Foldseek 3Di:
DPPVVVVVVVVVVVPPPPPPPCVAKKWKWKDDPNAIDTDDIDSHQVVSVVPPDPDDCPPVNCPPPPNPPIDIDIDGPVDDPRDDDDD

Secondary structure (DSSP, 8-state):
--SHHHHHHHHHHHT----------EEEEEEETTEEEEEEEESSHHHHHHTS------TT----TT-----EEEEETT--TT-SPP-

pLDDT: mean 75.4, std 16.22, range [49.09, 95.62]

Radius of gyration: 22.85 Å; chains: 1; bounding box: 52×36×67 Å